Protein AF-A0A376DFH0-F1 (afdb_monomer_lite)

Organism: Escherichia coli (NCBI:txid562)

pLDDT: mean 88.14, std 13.37, range [38.12, 98.19]

Secondary structure (DSSP, 8-state):
-HHHHTTHHHHHHHTT--HHHHHHHHHHHHHHHHHHHHHHHHHHHHH-HHHHHHHHHHHHHHHHHHHHHHHHTT-HHHHHHHHHHHHHHHHHHHHHHHHHHHHHHHHHTS--HHHHHHHHHHHHHHHHHT---

Foldseek 3Di:
DVVVVVCLVVLCVLLVHDPVLSVVLLVLLVQLQVLLQVCLVVCCVVPNLVVLLVVLVVLLVVLVVQCVVCSVVSHSVSNSPSSSSNNSSVNNNVVSVVVVQVVVCVVVVHDCVVVVVVVVVVVVVVVVVVPDD

Sequence (133 aa):
MASWATRTPAIRDILSVSIAEMGGVLFGLSIGSMSGILCSAWLVKRFGTRNVILVTMSCALIGMMILSLALWLTSPLLFAVGLGVFGASFGSAEVAINVEGAAVEREMNKTVLPMMHGFIAWARWQAQVSGWH

Structure (mmCIF, N/CA/C/O backbone):
data_AF-A0A376DFH0-F1
#
_entry.id   AF-A0A376DFH0-F1
#
loop_
_atom_site.group_PDB
_atom_site.id
_atom_site.type_symbol
_atom_site.label_atom_id
_atom_site.label_alt_id
_atom_site.label_comp_id
_atom_site.label_asym_id
_atom_site.label_entity_id
_atom_site.label_seq_id
_atom_site.pdbx_PDB_ins_code
_atom_site.Cartn_x
_atom_site.Cartn_y
_atom_site.Cartn_z
_atom_site.occupancy
_atom_site.B_iso_or_equiv
_atom_site.auth_seq_id
_atom_site.auth_comp_id
_atom_site.auth_asym_id
_atom_site.auth_atom_id
_atom_site.pdbx_PDB_model_num
ATOM 1 N N . MET A 1 1 ? 10.128 2.774 5.455 1.00 45.84 1 MET A N 1
ATOM 2 C CA . MET A 1 1 ? 9.968 3.448 4.141 1.00 45.84 1 MET A CA 1
ATOM 3 C C . MET A 1 1 ? 11.242 4.129 3.640 1.00 45.84 1 MET A C 1
ATOM 5 O O . MET A 1 1 ? 11.434 4.117 2.433 1.00 45.84 1 MET A O 1
ATOM 9 N N . ALA A 1 2 ? 12.137 4.645 4.501 1.00 44.75 2 ALA A N 1
ATOM 10 C CA . ALA A 1 2 ? 13.434 5.198 4.067 1.00 44.75 2 ALA A CA 1
ATOM 11 C C . ALA A 1 2 ? 14.247 4.220 3.186 1.00 44.75 2 ALA A C 1
ATOM 13 O O . ALA A 1 2 ? 14.734 4.607 2.132 1.00 44.75 2 ALA A O 1
ATOM 14 N N . SER A 1 3 ? 14.268 2.926 3.540 1.00 60.25 3 SER A N 1
ATOM 15 C CA . SER A 1 3 ? 14.916 1.869 2.738 1.00 60.25 3 SER A CA 1
ATOM 16 C C . SER A 1 3 ? 14.284 1.627 1.354 1.00 60.25 3 SER A C 1
ATOM 18 O O . SER A 1 3 ? 14.938 1.103 0.462 1.00 60.25 3 SER A O 1
ATOM 20 N N . TRP A 1 4 ? 13.014 1.990 1.147 1.00 69.19 4 TRP A N 1
ATOM 21 C CA . TRP A 1 4 ? 12.355 1.818 -0.152 1.00 69.19 4 TRP A CA 1
ATOM 22 C C . TRP A 1 4 ? 12.674 2.978 -1.097 1.00 69.19 4 TRP A C 1
ATOM 24 O O . TRP A 1 4 ? 13.013 2.737 -2.250 1.00 69.19 4 TRP A O 1
ATOM 34 N N . ALA A 1 5 ? 12.667 4.218 -0.590 1.00 66.19 5 ALA A N 1
ATOM 35 C CA . ALA A 1 5 ? 12.995 5.407 -1.379 1.00 66.19 5 ALA A CA 1
ATOM 36 C C . ALA A 1 5 ? 14.412 5.344 -1.978 1.00 66.19 5 ALA A C 1
ATOM 38 O O . ALA A 1 5 ? 14.623 5.755 -3.116 1.00 66.19 5 ALA A O 1
ATOM 39 N N . THR A 1 6 ? 15.370 4.769 -1.244 1.00 77.81 6 THR A N 1
ATOM 40 C CA . THR A 1 6 ? 16.741 4.557 -1.736 1.00 77.81 6 THR A CA 1
ATOM 41 C C . THR A 1 6 ? 16.851 3.424 -2.759 1.00 77.81 6 THR A C 1
ATOM 43 O O . THR A 1 6 ? 17.793 3.403 -3.544 1.00 77.81 6 THR A O 1
ATOM 46 N N . ARG A 1 7 ? 15.883 2.499 -2.797 1.00 83.12 7 ARG A N 1
ATOM 47 C CA . ARG A 1 7 ? 15.823 1.389 -3.764 1.00 83.12 7 ARG A CA 1
ATOM 48 C C . ARG A 1 7 ? 15.044 1.730 -5.032 1.00 83.12 7 ARG A C 1
ATOM 50 O O . ARG A 1 7 ? 15.172 1.006 -6.014 1.00 83.12 7 ARG A O 1
ATOM 57 N N . THR A 1 8 ? 14.279 2.821 -5.048 1.00 86.44 8 THR A N 1
ATOM 58 C CA . THR A 1 8 ? 13.508 3.258 -6.222 1.00 86.44 8 THR A CA 1
ATOM 59 C C . THR A 1 8 ? 14.361 3.404 -7.493 1.00 86.44 8 THR A C 1
ATOM 61 O O . THR A 1 8 ? 13.918 2.903 -8.527 1.00 86.44 8 THR A O 1
ATOM 64 N N . PRO A 1 9 ? 15.579 3.996 -7.465 1.00 88.06 9 PRO A N 1
ATOM 65 C CA . PRO A 1 9 ? 16.438 4.052 -8.651 1.00 88.06 9 PRO A CA 1
ATOM 66 C C . PRO A 1 9 ? 16.852 2.659 -9.140 1.00 88.06 9 PRO A C 1
ATOM 68 O O . PRO A 1 9 ? 16.709 2.364 -10.318 1.00 88.06 9 PRO A O 1
ATOM 71 N N . ALA A 1 10 ? 17.256 1.769 -8.230 1.00 90.56 10 ALA A N 1
ATOM 72 C CA . ALA A 1 10 ? 17.635 0.401 -8.581 1.00 90.56 10 ALA A CA 1
ATOM 73 C C . ALA A 1 10 ? 16.461 -0.398 -9.175 1.00 90.56 10 ALA A C 1
ATOM 75 O O . ALA A 1 10 ? 16.640 -1.142 -10.131 1.00 90.56 10 ALA A O 1
ATOM 76 N N . ILE A 1 11 ? 15.245 -0.224 -8.645 1.00 91.94 11 ILE A N 1
ATOM 77 C CA . ILE A 1 11 ? 14.025 -0.846 -9.186 1.00 91.94 11 ILE A CA 1
ATOM 78 C C . ILE A 1 11 ? 13.731 -0.337 -10.597 1.00 91.94 11 ILE A C 1
ATOM 80 O O . ILE A 1 11 ? 13.433 -1.139 -11.477 1.00 91.94 11 ILE A O 1
ATOM 84 N N . ARG A 1 12 ? 13.824 0.979 -10.819 1.00 93.75 12 ARG A N 1
ATOM 85 C CA . ARG A 1 12 ? 13.666 1.582 -12.148 1.00 93.75 12 ARG A CA 1
ATOM 86 C C . ARG A 1 12 ? 14.657 0.970 -13.139 1.00 93.75 12 ARG A C 1
ATOM 88 O O . ARG A 1 12 ? 14.256 0.605 -14.240 1.00 93.75 12 ARG A O 1
ATOM 95 N N . ASP A 1 13 ? 15.917 0.847 -12.730 1.00 93.38 13 ASP A N 1
ATOM 96 C CA . ASP A 1 13 ? 16.987 0.319 -13.574 1.00 93.38 13 ASP A CA 1
ATOM 97 C C . ASP A 1 13 ? 16.764 -1.175 -13.883 1.00 93.38 13 ASP A C 1
ATOM 99 O O . ASP A 1 13 ? 16.881 -1.575 -15.038 1.00 93.38 13 ASP A O 1
ATOM 103 N N . ILE A 1 14 ? 16.335 -1.984 -12.901 1.00 94.12 14 ILE A N 1
ATOM 104 C CA . ILE A 1 14 ? 15.929 -3.387 -13.119 1.00 94.12 14 ILE A CA 1
ATOM 105 C C . ILE A 1 14 ? 14.779 -3.461 -14.121 1.00 94.12 14 ILE A C 1
ATOM 107 O O . ILE A 1 14 ? 14.843 -4.232 -15.066 1.00 94.12 14 ILE A O 1
ATOM 111 N N . LEU A 1 15 ? 13.735 -2.652 -13.936 1.00 94.00 15 LEU A N 1
ATOM 112 C CA . LEU A 1 15 ? 12.567 -2.624 -14.818 1.00 94.00 15 LEU A CA 1
ATOM 113 C C . LEU A 1 15 ? 12.863 -2.003 -16.192 1.00 94.00 15 LEU A C 1
ATOM 115 O O . LEU A 1 15 ? 12.001 -2.057 -17.065 1.00 94.00 15 LEU A O 1
ATOM 119 N N . SER A 1 16 ? 14.062 -1.439 -16.390 1.00 93.25 16 SER A N 1
ATOM 120 C CA . SER A 1 16 ? 14.501 -0.790 -17.630 1.00 93.25 16 SER A CA 1
ATOM 121 C C . SER A 1 16 ? 13.543 0.306 -18.114 1.00 93.25 16 SER A C 1
ATOM 123 O O . SER A 1 16 ? 13.325 0.467 -19.313 1.00 93.25 16 SER A O 1
ATOM 125 N N . VAL A 1 17 ? 12.961 1.063 -17.178 1.00 94.44 17 VAL A N 1
ATOM 126 C CA . VAL A 1 17 ? 12.001 2.138 -17.479 1.00 94.44 17 VAL A CA 1
ATOM 127 C C . VAL A 1 17 ? 12.621 3.520 -17.321 1.00 94.44 17 VAL A C 1
ATOM 129 O O . VAL A 1 17 ? 13.475 3.762 -16.467 1.00 94.44 17 VAL A O 1
ATOM 132 N N . SER A 1 18 ? 12.154 4.471 -18.123 1.00 94.75 18 SER A N 1
ATOM 133 C CA . SER A 1 18 ? 12.500 5.882 -17.974 1.00 94.75 18 SER A CA 1
ATOM 134 C C . SER A 1 18 ? 11.933 6.478 -16.678 1.00 94.75 18 SER A C 1
ATOM 136 O O . SER A 1 18 ? 11.062 5.915 -16.012 1.00 94.75 18 SER A O 1
ATOM 138 N N . ILE A 1 19 ? 12.400 7.677 -16.312 1.00 91.12 19 ILE A N 1
ATOM 139 C CA . ILE A 1 19 ? 11.884 8.411 -15.142 1.00 91.12 19 ILE A CA 1
ATOM 140 C C . ILE A 1 19 ? 10.384 8.710 -15.296 1.00 91.12 19 ILE A C 1
ATOM 142 O O . ILE A 1 19 ? 9.631 8.582 -14.331 1.00 91.12 19 ILE A O 1
ATOM 146 N N . ALA A 1 20 ? 9.947 9.078 -16.505 1.00 92.69 20 ALA A N 1
ATOM 147 C CA . ALA A 1 20 ? 8.545 9.375 -16.788 1.00 92.69 20 ALA A CA 1
ATOM 148 C C . ALA A 1 20 ? 7.662 8.125 -16.632 1.00 92.69 20 ALA A C 1
ATOM 150 O O . ALA A 1 20 ? 6.629 8.173 -15.964 1.00 92.69 20 ALA A O 1
ATOM 151 N N . GLU A 1 21 ? 8.102 6.987 -17.172 1.00 93.44 21 GLU A N 1
ATOM 152 C CA . GLU A 1 21 ? 7.398 5.706 -17.041 1.00 93.44 21 GLU A CA 1
ATOM 153 C C . GLU A 1 21 ? 7.364 5.216 -15.592 1.00 93.44 21 GLU A C 1
ATOM 155 O O . GLU A 1 21 ? 6.329 4.735 -15.132 1.00 93.44 21 GLU A O 1
ATOM 160 N N . MET A 1 22 ? 8.449 5.411 -14.835 1.00 93.88 22 MET A N 1
ATOM 161 C CA . MET A 1 22 ? 8.477 5.107 -13.403 1.00 93.88 22 MET A CA 1
ATOM 162 C C . MET A 1 22 ? 7.429 5.921 -12.631 1.00 93.88 22 MET A C 1
ATOM 164 O O . MET A 1 22 ? 6.787 5.393 -11.725 1.00 93.88 22 MET A O 1
ATOM 168 N N . GLY A 1 23 ? 7.196 7.181 -13.013 1.00 93.38 23 GLY A N 1
ATOM 169 C CA . GLY A 1 23 ? 6.091 7.983 -12.480 1.00 93.38 23 GLY A CA 1
ATOM 170 C C . GLY A 1 23 ? 4.723 7.336 -12.727 1.00 93.38 23 GLY A C 1
ATOM 171 O O . GLY A 1 23 ? 3.903 7.261 -11.813 1.00 93.38 23 GLY A O 1
ATOM 172 N N . GLY A 1 24 ? 4.506 6.792 -13.928 1.00 95.19 24 GLY A N 1
ATOM 173 C CA . GLY A 1 24 ? 3.303 6.023 -14.266 1.00 95.19 24 GLY A CA 1
ATOM 174 C C . GLY A 1 24 ? 3.163 4.732 -13.453 1.00 95.19 24 GLY A C 1
ATOM 175 O O . GLY A 1 24 ? 2.082 4.430 -12.954 1.00 95.19 24 GLY A O 1
ATOM 176 N N . VAL A 1 25 ? 4.259 4.003 -13.236 1.00 95.69 25 VAL A N 1
ATOM 177 C CA . VAL A 1 25 ? 4.276 2.804 -12.381 1.00 95.69 25 VAL A CA 1
ATOM 178 C C . VAL A 1 25 ? 3.891 3.151 -10.940 1.00 95.69 25 VAL A C 1
ATOM 180 O O . VAL A 1 25 ? 3.039 2.490 -10.342 1.00 95.69 25 VAL A O 1
ATOM 183 N N . LEU A 1 26 ? 4.464 4.225 -10.389 1.00 94.69 26 LEU A N 1
ATOM 184 C CA . LEU A 1 26 ? 4.150 4.713 -9.044 1.00 94.69 26 LEU A CA 1
ATOM 185 C C . LEU A 1 26 ? 2.706 5.209 -8.915 1.00 94.69 26 LEU A C 1
ATOM 187 O O . LEU A 1 26 ? 2.134 5.137 -7.828 1.00 94.69 26 LEU A O 1
ATOM 191 N N . PHE A 1 27 ? 2.081 5.642 -10.011 1.00 95.56 27 PHE A N 1
ATOM 192 C CA . PHE A 1 27 ? 0.666 6.003 -10.019 1.00 95.56 27 PHE A CA 1
ATOM 193 C C . PHE A 1 27 ? -0.239 4.825 -9.622 1.00 95.56 27 PHE A C 1
ATOM 195 O O . PHE A 1 27 ? -1.278 5.038 -8.996 1.00 95.56 27 PHE A O 1
ATOM 202 N N . GLY A 1 28 ? 0.191 3.584 -9.886 1.00 96.00 28 GLY A N 1
ATOM 203 C CA . GLY A 1 28 ? -0.486 2.376 -9.411 1.00 96.00 28 GLY A CA 1
ATOM 204 C C . GLY A 1 28 ? -0.661 2.359 -7.890 1.00 96.00 28 GLY A C 1
ATOM 205 O O . GLY A 1 28 ? -1.759 2.083 -7.408 1.00 96.00 28 GLY A O 1
ATOM 206 N N . LEU A 1 29 ? 0.372 2.752 -7.132 1.00 95.69 29 LEU A N 1
ATOM 207 C CA . LEU A 1 29 ? 0.303 2.869 -5.669 1.00 95.69 29 LEU A CA 1
ATOM 208 C C . LEU A 1 29 ? -0.764 3.882 -5.237 1.00 95.69 29 LEU A C 1
ATOM 210 O O . LEU A 1 29 ? -1.555 3.598 -4.337 1.00 95.69 29 LEU A O 1
ATOM 214 N N . SER A 1 30 ? -0.794 5.047 -5.888 1.00 96.69 30 SER A N 1
ATOM 215 C CA . SER A 1 30 ? -1.746 6.121 -5.593 1.00 96.69 30 SER A CA 1
ATOM 216 C C . SER A 1 30 ? -3.187 5.693 -5.864 1.00 96.69 30 SER A C 1
ATOM 218 O O . SER A 1 30 ? -4.034 5.845 -4.986 1.00 96.69 30 SER A O 1
ATOM 220 N N . ILE A 1 31 ? -3.463 5.111 -7.040 1.00 97.88 31 ILE A N 1
ATOM 221 C CA . ILE A 1 31 ? -4.797 4.592 -7.390 1.00 97.88 31 ILE A CA 1
ATOM 222 C C . ILE A 1 31 ? -5.223 3.520 -6.389 1.00 97.88 31 ILE A C 1
ATOM 224 O O . ILE A 1 31 ? -6.345 3.560 -5.881 1.00 97.88 31 ILE A O 1
ATOM 228 N N . GLY A 1 32 ? -4.330 2.570 -6.102 1.00 97.81 32 GLY A N 1
ATOM 229 C CA . GLY A 1 32 ? -4.579 1.498 -5.151 1.00 97.81 32 GLY A CA 1
ATOM 230 C C . GLY A 1 32 ? -4.959 2.045 -3.783 1.00 97.81 32 GLY A C 1
ATOM 231 O O . GLY A 1 32 ? -6.047 1.763 -3.289 1.00 97.81 32 GLY A O 1
ATOM 232 N N . SER A 1 33 ? -4.099 2.886 -3.205 1.00 97.56 33 SER A N 1
ATOM 233 C CA . SER A 1 33 ? -4.321 3.503 -1.894 1.00 97.56 33 SER A CA 1
ATOM 234 C C . SER A 1 33 ? -5.646 4.254 -1.825 1.00 97.56 33 SER A C 1
ATOM 236 O O . SER A 1 33 ? -6.451 3.997 -0.929 1.00 97.56 33 SER A O 1
ATOM 238 N N . MET A 1 34 ? -5.931 5.099 -2.820 1.00 97.94 34 MET A N 1
ATOM 239 C CA . MET A 1 34 ? -7.176 5.863 -2.848 1.00 97.94 34 MET A CA 1
ATOM 240 C C . MET A 1 34 ? -8.399 4.946 -2.937 1.00 97.94 34 MET A C 1
ATOM 242 O O . MET A 1 34 ? -9.375 5.144 -2.218 1.00 97.94 34 MET A O 1
ATOM 246 N N . SER A 1 35 ? -8.327 3.892 -3.754 1.00 98.00 35 SER A N 1
ATOM 247 C CA . SER A 1 35 ? -9.393 2.889 -3.857 1.00 98.00 35 SER A CA 1
ATOM 248 C C . SER A 1 35 ? -9.631 2.181 -2.520 1.00 98.00 35 SER A C 1
ATOM 250 O O . SER A 1 35 ? -10.780 2.019 -2.113 1.00 98.00 35 SER A O 1
ATOM 252 N N . GLY A 1 36 ? -8.555 1.814 -1.815 1.00 97.50 36 GLY A N 1
ATOM 253 C CA . GLY A 1 36 ? -8.607 1.203 -0.485 1.00 97.50 36 GLY A CA 1
ATOM 254 C C . GLY A 1 36 ? -9.241 2.112 0.567 1.00 97.50 36 GLY A C 1
ATOM 255 O O . GLY A 1 36 ? -10.106 1.676 1.322 1.00 97.50 36 GLY A O 1
ATOM 256 N N . ILE A 1 37 ? -8.866 3.392 0.588 1.00 97.38 37 ILE A N 1
ATOM 257 C CA . ILE A 1 37 ? -9.444 4.390 1.501 1.00 97.38 37 ILE A CA 1
ATOM 258 C C . ILE A 1 37 ? -10.947 4.541 1.244 1.00 97.38 37 ILE A C 1
ATOM 260 O O . ILE A 1 37 ? -11.748 4.463 2.178 1.00 97.38 37 ILE A O 1
ATOM 264 N N . LEU A 1 38 ? -11.337 4.718 -0.022 1.00 97.44 38 LEU A N 1
ATOM 265 C CA . LEU A 1 38 ? -12.726 4.968 -0.409 1.00 97.44 38 LEU A CA 1
ATOM 266 C C . LEU A 1 38 ? -13.648 3.779 -0.105 1.00 97.44 38 LEU A C 1
ATOM 268 O O . LEU A 1 38 ? -14.798 3.983 0.285 1.00 97.44 38 LEU A O 1
ATOM 272 N N . CYS A 1 39 ? -13.167 2.541 -0.248 1.00 96.88 39 CYS A N 1
ATOM 273 C CA . CYS A 1 39 ? -13.976 1.355 0.034 1.00 96.88 39 CYS A CA 1
ATOM 274 C C . CYS A 1 39 ? -13.956 0.928 1.513 1.00 96.88 39 CYS A C 1
ATOM 276 O O . CYS A 1 39 ? -14.858 0.203 1.945 1.00 96.88 39 CYS A O 1
ATOM 278 N N . SER A 1 40 ? -12.987 1.396 2.309 1.00 96.00 40 SER A N 1
ATOM 279 C CA . SER A 1 40 ? -12.776 0.920 3.682 1.00 96.00 40 SER A CA 1
ATOM 280 C C . SER A 1 40 ? -13.982 1.131 4.591 1.00 96.00 40 SER A C 1
ATOM 282 O O . SER A 1 40 ? -14.393 0.205 5.286 1.00 96.00 40 SER A O 1
ATOM 284 N N . ALA A 1 41 ? -14.628 2.300 4.545 1.00 93.50 41 ALA A N 1
ATOM 285 C CA . ALA A 1 41 ? -15.793 2.572 5.391 1.00 93.50 41 ALA A CA 1
ATOM 286 C C . ALA A 1 41 ? -16.941 1.573 5.144 1.00 93.50 41 ALA A C 1
ATOM 288 O O . ALA A 1 41 ? -17.578 1.092 6.085 1.00 93.50 41 ALA A O 1
ATOM 289 N N . TRP A 1 42 ? -17.180 1.220 3.877 1.00 97.19 42 TRP A N 1
ATOM 290 C CA . TRP A 1 42 ? -18.169 0.209 3.510 1.00 97.19 42 TRP A CA 1
ATOM 291 C C . TRP A 1 42 ? -17.747 -1.191 3.974 1.00 97.19 42 TRP A C 1
ATOM 293 O O . TRP A 1 42 ? -18.556 -1.906 4.569 1.00 97.19 42 TRP A O 1
ATOM 303 N N . LEU A 1 43 ? -16.477 -1.558 3.765 1.00 96.38 43 LEU A N 1
ATOM 304 C CA . LEU A 1 43 ? -15.922 -2.843 4.196 1.00 96.38 43 LEU A CA 1
ATOM 305 C C . LEU A 1 43 ? -16.022 -3.020 5.714 1.00 96.38 43 LEU A C 1
ATOM 307 O O . LEU A 1 43 ? -16.506 -4.047 6.184 1.00 96.38 43 LEU A O 1
ATOM 311 N N . VAL A 1 44 ? -15.627 -2.006 6.483 1.00 96.94 44 VAL A N 1
ATOM 312 C CA . VAL A 1 44 ? -15.676 -2.019 7.948 1.00 96.94 44 VAL A CA 1
ATOM 313 C C . VAL A 1 44 ? -17.114 -2.143 8.435 1.00 96.94 44 VAL A C 1
ATOM 315 O O . VAL A 1 44 ? -17.396 -2.977 9.293 1.00 96.94 44 VAL A O 1
ATOM 318 N N . LYS A 1 45 ? -18.050 -1.390 7.844 1.00 95.19 45 LYS A N 1
ATOM 319 C CA . LYS A 1 45 ? -19.476 -1.497 8.180 1.00 95.19 45 LYS A CA 1
ATOM 320 C C . LYS A 1 45 ? -20.031 -2.899 7.908 1.00 95.19 45 LYS A C 1
ATOM 322 O O . LYS A 1 45 ? -20.894 -3.365 8.647 1.00 95.19 45 LYS A O 1
ATOM 327 N N . ARG A 1 46 ? -19.578 -3.560 6.838 1.00 96.50 46 ARG A N 1
ATOM 328 C CA . ARG A 1 46 ? -20.108 -4.862 6.413 1.00 96.50 46 ARG A CA 1
ATOM 329 C C . ARG A 1 46 ? -19.476 -6.049 7.139 1.00 96.50 46 ARG A C 1
ATOM 331 O O . ARG A 1 46 ? -20.193 -7.002 7.439 1.00 96.50 46 ARG A O 1
ATOM 338 N N . PHE A 1 47 ? -18.167 -6.009 7.367 1.00 96.00 47 PHE A N 1
ATOM 339 C CA . PHE A 1 47 ? -17.365 -7.155 7.813 1.00 96.00 47 PHE A CA 1
ATOM 340 C C . PHE A 1 47 ? -16.739 -6.973 9.201 1.00 96.00 47 PHE A C 1
ATOM 342 O O . PHE A 1 47 ? -16.202 -7.937 9.750 1.00 96.00 47 PHE A O 1
ATOM 349 N N . GLY A 1 48 ? -16.821 -5.769 9.771 1.00 94.44 48 GLY A N 1
ATOM 350 C CA . GLY A 1 48 ? -16.151 -5.397 11.011 1.00 94.44 48 GLY A CA 1
ATOM 351 C C . GLY A 1 48 ? -14.681 -5.031 10.798 1.00 94.44 48 GLY A C 1
ATOM 352 O O . GLY A 1 48 ? -14.008 -5.528 9.895 1.00 94.44 48 GLY A O 1
ATOM 353 N N . THR A 1 49 ? -14.16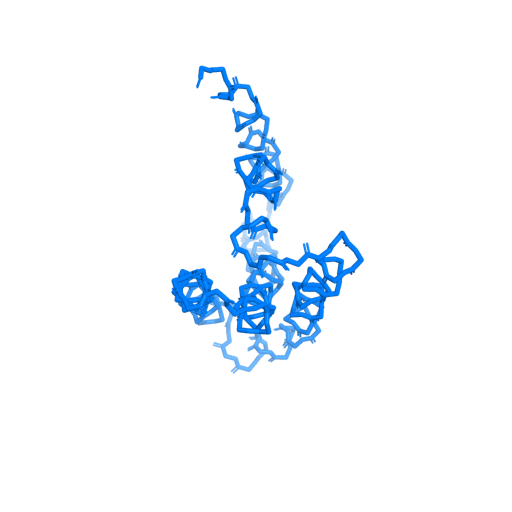7 -4.169 11.668 1.00 93.50 49 THR A N 1
ATOM 354 C CA . THR A 1 49 ? -12.777 -3.683 11.687 1.00 93.50 49 THR A CA 1
ATOM 355 C C . THR A 1 49 ? -11.758 -4.821 11.727 1.00 93.50 49 THR A C 1
ATOM 357 O O . THR A 1 49 ? -10.874 -4.881 10.875 1.00 93.50 49 THR A O 1
ATOM 360 N N . ARG A 1 50 ? -11.912 -5.778 12.652 1.00 92.56 50 ARG A N 1
ATOM 361 C CA . ARG A 1 50 ? -10.969 -6.894 12.841 1.00 92.56 50 ARG A CA 1
ATOM 362 C C . ARG A 1 50 ? -10.748 -7.711 11.565 1.00 92.56 50 ARG A C 1
ATOM 364 O O . ARG A 1 50 ? -9.607 -7.977 11.196 1.00 92.56 50 ARG A O 1
ATOM 371 N N . ASN A 1 51 ? -11.826 -8.097 10.884 1.00 95.38 51 ASN A N 1
ATOM 372 C CA . ASN A 1 51 ? -11.727 -8.892 9.658 1.00 95.38 51 ASN A CA 1
ATOM 373 C C . ASN A 1 51 ? -11.118 -8.079 8.516 1.00 95.38 51 ASN A C 1
ATOM 375 O O . ASN A 1 51 ? -10.272 -8.593 7.789 1.00 95.38 51 ASN A O 1
ATOM 379 N N . VAL A 1 52 ? -11.502 -6.805 8.383 1.00 96.06 52 VAL A N 1
ATOM 380 C CA . VAL A 1 52 ? -10.928 -5.915 7.365 1.00 96.06 52 VAL A CA 1
ATOM 381 C C . VAL A 1 52 ? -9.425 -5.758 7.570 1.00 96.06 52 VAL A C 1
ATOM 383 O O . VAL A 1 52 ? -8.676 -5.877 6.605 1.00 96.06 52 VAL A O 1
ATOM 386 N N . ILE A 1 53 ? -8.960 -5.580 8.808 1.00 95.06 53 ILE A N 1
ATOM 387 C CA . ILE A 1 53 ? -7.527 -5.494 9.120 1.00 95.06 53 ILE A CA 1
ATOM 388 C C . ILE A 1 53 ? -6.802 -6.790 8.722 1.00 95.06 53 ILE A C 1
ATOM 390 O O . ILE A 1 53 ? -5.792 -6.738 8.028 1.00 95.06 53 ILE A O 1
ATOM 394 N N . LEU A 1 54 ? -7.323 -7.967 9.083 1.00 96.00 54 LEU A N 1
ATOM 395 C CA . LEU A 1 54 ? -6.686 -9.248 8.738 1.00 96.00 54 LEU A CA 1
ATOM 396 C C . LEU A 1 54 ? -6.609 -9.494 7.224 1.00 96.00 54 LEU A C 1
ATOM 398 O O . LEU A 1 54 ? -5.572 -9.922 6.707 1.00 96.00 54 LEU A O 1
ATOM 402 N N . VAL A 1 55 ? -7.697 -9.212 6.506 1.00 97.00 55 VAL A N 1
ATOM 403 C CA . VAL A 1 55 ? -7.760 -9.384 5.049 1.00 97.00 55 VAL A CA 1
ATOM 404 C C . VAL A 1 55 ? -6.821 -8.405 4.358 1.00 97.00 55 VAL A C 1
ATOM 406 O O . VAL A 1 55 ? -6.038 -8.814 3.508 1.00 97.00 55 VAL A O 1
ATOM 409 N N . THR A 1 56 ? -6.840 -7.132 4.747 1.00 95.88 56 THR A N 1
ATOM 410 C CA . THR A 1 56 ? -5.955 -6.118 4.156 1.00 95.88 56 THR A CA 1
ATOM 411 C C . THR A 1 56 ? -4.482 -6.418 4.428 1.00 95.88 56 THR A C 1
ATOM 413 O O . THR A 1 56 ? -3.675 -6.314 3.512 1.00 95.88 56 THR A O 1
ATOM 416 N N . MET A 1 57 ? -4.112 -6.904 5.618 1.00 94.12 57 MET A N 1
ATOM 417 C CA . MET A 1 57 ? -2.737 -7.355 5.880 1.00 94.12 57 MET A CA 1
ATOM 418 C C . MET A 1 57 ? -2.339 -8.555 5.010 1.00 94.12 57 MET A C 1
ATOM 420 O O . MET A 1 57 ? -1.221 -8.609 4.500 1.00 94.12 57 MET A O 1
ATOM 424 N N . SER A 1 58 ? -3.262 -9.488 4.775 1.00 97.06 58 SER A N 1
ATOM 425 C CA . SER A 1 58 ? -3.027 -10.631 3.883 1.00 97.06 58 SER A CA 1
ATOM 426 C C . SER A 1 58 ? -2.861 -10.182 2.425 1.00 97.06 58 SER A C 1
ATOM 428 O O . SER A 1 58 ? -1.937 -10.616 1.737 1.00 97.06 58 SER A O 1
ATOM 430 N N . CYS A 1 59 ? -3.691 -9.244 1.963 1.00 96.81 59 CYS A N 1
ATOM 431 C CA . CYS A 1 59 ? -3.562 -8.620 0.647 1.00 96.81 59 CYS A CA 1
ATOM 432 C C . CYS A 1 59 ? -2.244 -7.845 0.496 1.00 96.81 59 CYS A C 1
ATOM 434 O O . CYS A 1 59 ? -1.654 -7.870 -0.582 1.00 96.81 59 CYS A O 1
ATOM 436 N N . ALA A 1 60 ? -1.726 -7.226 1.563 1.00 96.19 60 ALA A N 1
ATOM 437 C CA . ALA A 1 60 ? -0.422 -6.567 1.529 1.00 96.19 60 ALA A CA 1
ATOM 438 C C . ALA A 1 60 ? 0.715 -7.570 1.266 1.00 96.19 60 ALA A C 1
ATOM 440 O O . ALA A 1 60 ? 1.601 -7.289 0.457 1.00 96.19 60 ALA A O 1
ATOM 441 N N . LEU A 1 61 ? 0.670 -8.761 1.879 1.00 96.94 61 LEU A N 1
ATOM 442 C CA . LEU A 1 61 ? 1.631 -9.836 1.599 1.00 96.94 61 LEU A CA 1
ATOM 443 C C . LEU A 1 61 ? 1.534 -10.318 0.147 1.00 96.94 61 LEU A C 1
ATOM 445 O O . LEU A 1 61 ? 2.557 -10.514 -0.506 1.00 96.94 61 LEU A O 1
ATOM 449 N N . ILE A 1 62 ? 0.316 -10.447 -0.385 1.00 97.75 62 ILE A N 1
ATOM 450 C CA . ILE A 1 62 ? 0.095 -10.784 -1.798 1.00 97.75 62 ILE A CA 1
ATOM 451 C C . ILE A 1 62 ? 0.676 -9.700 -2.712 1.00 97.75 62 ILE A C 1
ATOM 453 O O . ILE A 1 62 ? 1.402 -10.022 -3.650 1.00 97.75 62 ILE A O 1
ATOM 457 N N . GLY A 1 63 ? 0.434 -8.422 -2.411 1.00 96.81 63 GLY A N 1
ATOM 458 C CA . GLY A 1 63 ? 1.030 -7.298 -3.132 1.00 96.81 63 GLY A CA 1
ATOM 459 C C . GLY A 1 63 ? 2.558 -7.369 -3.144 1.00 96.81 63 GLY A C 1
ATOM 460 O O . GLY A 1 63 ? 3.167 -7.241 -4.202 1.00 96.81 63 GLY A O 1
ATOM 461 N N . MET A 1 64 ? 3.180 -7.675 -2.002 1.00 95.25 64 MET A N 1
ATOM 462 C CA . MET A 1 64 ? 4.632 -7.873 -1.906 1.00 95.25 64 MET A CA 1
ATOM 463 C C . MET A 1 64 ? 5.130 -9.035 -2.773 1.00 95.25 64 MET A C 1
ATOM 465 O O . MET A 1 64 ? 6.134 -8.883 -3.465 1.00 95.25 64 MET A O 1
ATOM 469 N N . MET A 1 65 ? 4.421 -10.168 -2.797 1.00 97.50 65 MET A N 1
ATOM 470 C CA . MET A 1 65 ? 4.768 -11.295 -3.672 1.00 97.50 65 MET A CA 1
ATOM 471 C C . MET A 1 65 ? 4.675 -10.918 -5.156 1.00 97.50 65 MET A C 1
ATOM 473 O O . MET A 1 65 ? 5.566 -11.266 -5.930 1.00 97.50 65 MET A O 1
ATOM 477 N N . ILE A 1 66 ? 3.645 -10.160 -5.550 1.00 97.50 66 ILE A N 1
ATOM 478 C CA . ILE A 1 66 ? 3.492 -9.656 -6.923 1.00 97.50 66 ILE A CA 1
ATOM 479 C C . ILE A 1 66 ? 4.643 -8.710 -7.281 1.00 97.50 66 ILE A C 1
ATOM 481 O O . ILE A 1 66 ? 5.201 -8.827 -8.367 1.00 97.50 66 ILE A O 1
ATOM 485 N N . LEU A 1 67 ? 5.043 -7.811 -6.373 1.00 95.94 67 LEU A N 1
ATOM 486 C CA . LEU A 1 67 ? 6.188 -6.919 -6.582 1.00 95.94 67 LEU A CA 1
ATOM 487 C C . LEU A 1 67 ? 7.489 -7.703 -6.790 1.00 95.94 67 LEU A C 1
ATOM 489 O O . LEU A 1 67 ? 8.240 -7.411 -7.719 1.00 95.94 67 LEU A O 1
ATOM 493 N N . SER A 1 68 ? 7.747 -8.717 -5.961 1.00 95.31 68 SER A N 1
ATOM 494 C CA . SER A 1 68 ? 8.919 -9.587 -6.113 1.00 95.31 68 SER A CA 1
ATOM 495 C C . SER A 1 68 ? 8.909 -10.333 -7.447 1.00 95.31 68 SER A C 1
ATOM 497 O O . SER A 1 68 ? 9.924 -10.356 -8.142 1.00 95.31 68 SER A O 1
ATOM 499 N N . LEU A 1 69 ? 7.759 -10.891 -7.837 1.00 97.44 69 LEU A N 1
ATOM 500 C CA . LEU A 1 69 ? 7.598 -11.573 -9.119 1.00 97.44 69 LEU A CA 1
ATOM 501 C C . LEU A 1 69 ? 7.787 -10.613 -10.303 1.00 97.44 69 LEU A C 1
ATOM 503 O O . LEU A 1 69 ? 8.437 -10.963 -11.282 1.00 97.44 69 LEU A O 1
ATOM 507 N N . ALA A 1 70 ? 7.270 -9.390 -10.203 1.00 96.56 70 ALA A N 1
ATOM 508 C CA . ALA A 1 70 ? 7.411 -8.369 -11.233 1.00 96.56 70 ALA A CA 1
ATOM 509 C C . ALA A 1 70 ? 8.866 -7.962 -11.475 1.00 96.56 70 ALA A C 1
ATOM 511 O O . ALA A 1 70 ? 9.248 -7.753 -12.623 1.00 96.56 70 ALA A O 1
ATOM 512 N N . LEU A 1 71 ? 9.682 -7.883 -10.418 1.00 95.31 71 LEU A N 1
ATOM 513 C CA . LEU A 1 71 ? 11.119 -7.635 -10.554 1.00 95.31 71 LEU A CA 1
ATOM 514 C C . LEU A 1 71 ? 11.836 -8.810 -11.218 1.00 95.31 71 LEU A C 1
ATOM 516 O O . LEU A 1 71 ? 12.697 -8.588 -12.064 1.00 95.31 71 LEU A O 1
ATOM 520 N N . TRP A 1 72 ? 11.465 -10.044 -10.869 1.00 95.94 72 TRP A N 1
ATOM 521 C CA . TRP A 1 72 ? 12.055 -11.242 -11.470 1.00 95.94 72 TRP A CA 1
ATOM 522 C C . TRP A 1 72 ? 11.728 -11.377 -12.962 1.00 95.94 72 TRP A C 1
ATOM 524 O O . TRP A 1 72 ? 12.574 -11.793 -13.745 1.00 95.94 72 TRP A O 1
ATOM 534 N N . LEU A 1 73 ? 10.516 -10.977 -13.354 1.00 96.56 73 LEU A N 1
ATOM 535 C CA . LEU A 1 73 ? 10.054 -10.964 -14.744 1.00 96.56 73 LEU A CA 1
ATOM 536 C C . LEU A 1 73 ? 10.373 -9.658 -15.488 1.00 96.56 73 LEU A C 1
ATOM 538 O O . LEU A 1 73 ? 9.986 -9.525 -16.647 1.00 96.56 73 LEU A O 1
ATOM 542 N N . THR A 1 74 ? 11.007 -8.681 -14.829 1.00 95.50 74 THR A N 1
ATOM 543 C CA . THR A 1 74 ? 11.329 -7.369 -15.419 1.00 95.50 74 THR A CA 1
ATOM 544 C C . THR A 1 74 ? 10.085 -6.678 -16.011 1.00 95.50 74 THR A C 1
ATOM 546 O O . THR A 1 74 ? 10.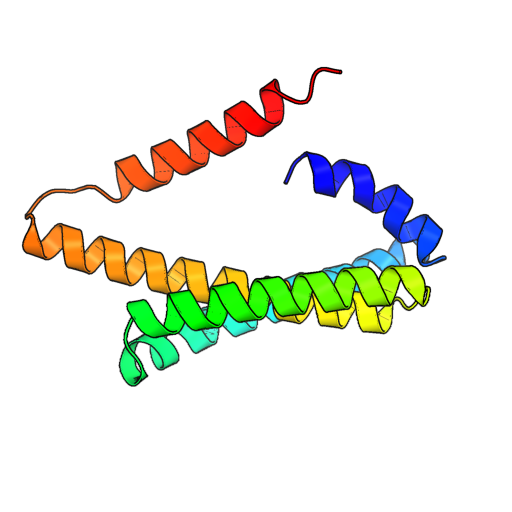134 -6.083 -17.082 1.00 95.50 74 THR A O 1
ATOM 549 N N . SER A 1 75 ? 8.929 -6.782 -15.340 1.00 97.19 75 SER A N 1
ATOM 550 C CA . SER A 1 75 ? 7.635 -6.313 -15.861 1.00 97.19 75 SER A CA 1
ATOM 551 C C . SER A 1 75 ? 7.131 -5.060 -15.129 1.00 97.19 75 SER A C 1
ATOM 553 O O . SER A 1 75 ? 6.633 -5.166 -14.002 1.00 97.19 75 SER A O 1
ATOM 555 N N . PRO A 1 76 ? 7.175 -3.867 -15.759 1.00 96.00 76 PRO A N 1
ATOM 556 C CA . PRO A 1 76 ? 6.734 -2.622 -15.124 1.00 96.00 76 PRO A CA 1
ATOM 557 C C . PRO A 1 76 ? 5.234 -2.595 -14.825 1.00 96.00 76 PRO A C 1
ATOM 559 O O . PRO A 1 76 ? 4.812 -2.101 -13.781 1.00 96.00 76 PRO A O 1
ATOM 562 N N . LEU A 1 77 ? 4.418 -3.163 -15.719 1.00 96.81 77 LEU A N 1
ATOM 563 C CA . LEU A 1 77 ? 2.967 -3.225 -15.543 1.00 96.81 77 LEU A CA 1
ATOM 564 C C . LEU A 1 77 ? 2.592 -4.109 -14.349 1.00 96.81 77 LEU A C 1
ATOM 566 O O . LEU A 1 77 ? 1.777 -3.710 -13.518 1.00 96.81 77 LEU A O 1
ATOM 570 N N . LEU A 1 78 ? 3.217 -5.285 -14.226 1.00 97.62 78 LEU A N 1
ATOM 571 C CA . LEU A 1 78 ? 2.983 -6.168 -13.086 1.00 97.62 78 LEU A CA 1
ATOM 572 C C . LEU A 1 78 ? 3.454 -5.516 -11.780 1.00 97.62 78 LEU A C 1
ATOM 574 O O . LEU A 1 78 ? 2.796 -5.655 -10.749 1.00 97.62 78 LEU A O 1
ATOM 578 N N . PHE A 1 79 ? 4.542 -4.745 -11.836 1.00 97.44 79 PHE A N 1
ATOM 579 C CA . PHE A 1 79 ? 5.019 -3.977 -10.691 1.00 97.44 79 PHE A CA 1
ATOM 580 C C . PHE A 1 79 ? 4.002 -2.904 -10.273 1.00 97.44 79 PHE A C 1
ATOM 582 O O . PHE A 1 79 ? 3.692 -2.784 -9.089 1.00 97.44 79 PHE A O 1
ATOM 589 N N . ALA A 1 80 ? 3.411 -2.181 -11.230 1.00 97.44 80 ALA A N 1
ATOM 590 C CA . ALA A 1 80 ? 2.353 -1.203 -10.967 1.00 97.44 80 ALA A CA 1
ATOM 591 C C . ALA A 1 80 ? 1.101 -1.847 -10.341 1.00 97.44 80 ALA A C 1
ATOM 593 O O . ALA A 1 80 ? 0.522 -1.292 -9.406 1.00 97.44 80 ALA A O 1
ATOM 594 N N . VAL A 1 81 ? 0.711 -3.045 -10.796 1.00 98.00 81 VAL A N 1
ATOM 595 C CA . VAL A 1 81 ? -0.385 -3.826 -10.193 1.00 98.00 81 VAL A CA 1
ATOM 596 C C . VAL A 1 81 ? -0.043 -4.236 -8.761 1.00 98.00 81 VAL A C 1
ATOM 598 O O . VAL A 1 81 ? -0.863 -4.049 -7.863 1.00 98.00 81 VAL A O 1
ATOM 601 N N . GLY A 1 82 ? 1.171 -4.739 -8.521 1.00 97.56 82 GLY A N 1
ATOM 602 C CA . GLY A 1 82 ? 1.646 -5.078 -7.178 1.00 97.56 82 GLY A CA 1
ATOM 603 C C . GLY A 1 82 ? 1.611 -3.876 -6.233 1.00 97.56 82 GLY A C 1
ATOM 604 O O . GLY A 1 82 ? 1.112 -3.986 -5.112 1.00 97.56 82 GLY A O 1
ATOM 605 N N . LEU A 1 83 ? 2.045 -2.705 -6.714 1.00 96.88 83 LEU A N 1
ATOM 606 C CA . LEU A 1 83 ? 1.955 -1.441 -5.982 1.00 96.88 83 LEU A CA 1
ATOM 607 C C . LEU A 1 83 ? 0.503 -1.053 -5.698 1.00 96.88 83 LEU A C 1
ATOM 609 O O . LEU A 1 83 ? 0.206 -0.607 -4.594 1.00 96.88 83 LEU A O 1
ATOM 613 N N . GLY A 1 84 ? -0.403 -1.245 -6.656 1.00 98.12 84 GLY A N 1
ATOM 614 C CA . GLY A 1 84 ? -1.827 -0.975 -6.473 1.00 98.12 84 GLY A CA 1
ATOM 615 C C . GLY A 1 84 ? -2.466 -1.858 -5.404 1.00 98.12 84 GLY A C 1
ATOM 616 O O . GLY A 1 84 ? -3.135 -1.350 -4.506 1.00 98.12 84 GLY A O 1
ATOM 617 N N . VAL A 1 85 ? -2.209 -3.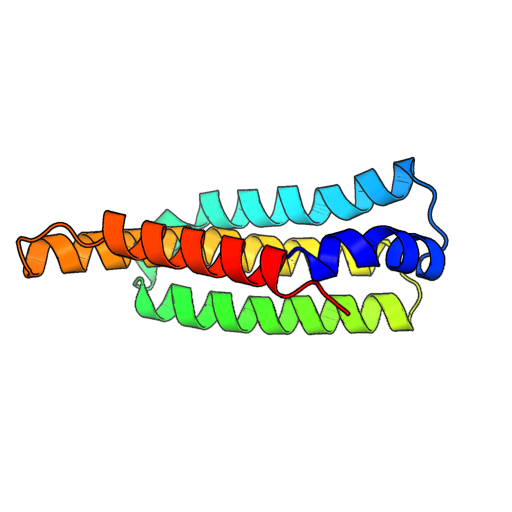168 -5.434 1.00 98.19 85 VAL A N 1
ATOM 618 C CA . VAL A 1 85 ? -2.706 -4.107 -4.413 1.00 98.19 85 VAL A CA 1
ATOM 619 C C . VAL A 1 85 ? -2.134 -3.763 -3.038 1.00 98.19 85 VAL A C 1
ATOM 621 O O . VAL A 1 85 ? -2.873 -3.693 -2.053 1.00 98.19 85 VAL A O 1
ATOM 624 N N . PHE A 1 86 ? -0.828 -3.498 -2.968 1.00 96.62 86 PHE A N 1
ATOM 625 C CA . PHE A 1 86 ? -0.160 -3.101 -1.733 1.00 96.62 86 PHE A CA 1
ATOM 626 C C . PHE A 1 86 ? -0.718 -1.778 -1.184 1.00 96.62 86 PHE A C 1
ATOM 628 O O . PHE A 1 86 ? -1.047 -1.685 -0.002 1.00 96.62 86 PHE A O 1
ATOM 635 N N . GLY A 1 87 ? -0.907 -0.779 -2.048 1.00 97.00 87 GLY A N 1
ATOM 636 C CA . GLY A 1 87 ? -1.498 0.511 -1.702 1.00 97.00 87 GLY A CA 1
ATOM 637 C C . GLY A 1 87 ? -2.924 0.382 -1.182 1.00 97.00 87 GLY A C 1
ATOM 638 O O . GLY A 1 87 ? -3.221 0.896 -0.109 1.00 97.00 87 GLY A O 1
ATOM 639 N N . ALA A 1 88 ? -3.793 -0.347 -1.891 1.00 98.06 88 ALA A N 1
ATOM 640 C CA . ALA A 1 88 ? -5.187 -0.548 -1.486 1.00 98.06 88 ALA A CA 1
ATOM 641 C C . ALA A 1 88 ? -5.299 -1.238 -0.126 1.00 98.06 88 ALA A C 1
ATOM 643 O O . ALA A 1 88 ? -6.121 -0.860 0.710 1.00 98.06 88 ALA A O 1
ATOM 644 N N . SER A 1 89 ? -4.421 -2.212 0.107 1.00 97.38 89 SER A N 1
ATOM 645 C CA . SER A 1 89 ? -4.305 -2.905 1.384 1.00 97.38 89 SER A CA 1
ATOM 646 C C . SER A 1 89 ? -3.981 -1.930 2.515 1.00 97.38 89 SER A C 1
ATOM 648 O O . SER A 1 89 ? -4.720 -1.859 3.494 1.00 97.38 89 SER A O 1
ATOM 650 N N . PHE A 1 90 ? -2.923 -1.129 2.360 1.00 94.19 90 PHE A N 1
ATOM 651 C CA . PHE A 1 90 ? -2.516 -0.153 3.371 1.00 94.19 90 PHE A CA 1
ATOM 652 C C . PHE A 1 90 ? -3.566 0.938 3.599 1.00 94.19 90 PHE A C 1
ATOM 654 O O . PHE A 1 90 ? -3.918 1.199 4.747 1.00 94.19 90 PHE A O 1
ATOM 661 N N . GLY A 1 91 ? -4.110 1.521 2.528 1.00 95.62 91 GLY A N 1
ATOM 662 C CA . GLY A 1 91 ? -5.124 2.571 2.625 1.00 95.62 91 GLY A CA 1
ATOM 663 C C . GLY A 1 91 ? -6.392 2.093 3.336 1.00 95.62 91 GLY A C 1
ATOM 664 O O . GLY A 1 91 ? -6.927 2.785 4.202 1.00 95.62 91 GLY A O 1
ATOM 665 N N . SER A 1 92 ? -6.848 0.871 3.038 1.00 97.19 92 SER A N 1
ATOM 666 C CA . SER A 1 92 ? -8.011 0.308 3.725 1.00 97.19 92 SER A CA 1
ATOM 667 C C . SER A 1 92 ? -7.714 -0.059 5.179 1.00 97.19 92 SER A C 1
ATOM 669 O O . SER A 1 92 ? -8.573 0.166 6.037 1.00 97.19 92 SER A O 1
ATOM 671 N N . ALA A 1 93 ? -6.532 -0.616 5.462 1.00 94.94 93 ALA A N 1
ATOM 672 C CA . ALA A 1 93 ? -6.121 -0.992 6.810 1.00 94.94 93 ALA A CA 1
ATOM 673 C C . ALA A 1 93 ? -6.010 0.219 7.740 1.00 94.94 93 ALA A C 1
ATOM 675 O O . ALA A 1 93 ? -6.485 0.154 8.869 1.00 94.94 93 ALA A O 1
ATOM 676 N N . GLU A 1 94 ? -5.427 1.324 7.270 1.00 92.94 94 GLU A N 1
ATOM 677 C CA . GLU A 1 94 ? -5.259 2.548 8.060 1.00 92.94 94 GLU A CA 1
ATOM 678 C C . GLU A 1 94 ? -6.608 3.098 8.532 1.00 92.94 94 GLU A C 1
ATOM 680 O O . GLU A 1 94 ? -6.800 3.357 9.720 1.00 92.94 94 GLU A O 1
ATOM 685 N N . VAL A 1 95 ? -7.587 3.185 7.626 1.00 94.56 95 VAL A N 1
ATOM 686 C CA . VAL A 1 95 ? -8.948 3.606 7.981 1.00 94.56 95 VAL A CA 1
ATOM 687 C C . VAL A 1 95 ? -9.582 2.631 8.979 1.00 94.56 95 VAL A C 1
ATOM 689 O O . VAL A 1 95 ? -10.166 3.071 9.967 1.00 94.56 95 VAL A O 1
ATOM 692 N N . ALA A 1 96 ? -9.442 1.318 8.773 1.00 93.94 96 ALA A N 1
ATOM 693 C CA . ALA A 1 96 ? -10.015 0.318 9.674 1.00 93.94 96 ALA A CA 1
ATOM 694 C C . ALA A 1 96 ? -9.397 0.364 11.083 1.00 93.94 96 ALA A C 1
ATOM 696 O O . ALA A 1 96 ? -10.126 0.268 12.069 1.00 93.94 96 ALA A O 1
ATOM 697 N N . ILE A 1 97 ? -8.080 0.563 11.183 1.00 91.31 97 ILE A N 1
ATOM 698 C CA . ILE A 1 97 ? -7.358 0.728 12.452 1.00 91.31 97 ILE A CA 1
ATOM 699 C C . ILE A 1 97 ? -7.809 2.004 13.163 1.00 91.31 97 ILE A C 1
ATOM 701 O O . ILE A 1 97 ? -8.043 1.974 14.368 1.00 91.31 97 ILE A O 1
ATOM 705 N N . ASN A 1 98 ? -7.979 3.109 12.435 1.00 91.12 98 ASN A N 1
ATOM 706 C CA . ASN A 1 98 ? -8.447 4.365 13.024 1.00 91.12 98 ASN A CA 1
ATOM 707 C C . ASN A 1 98 ? -9.884 4.247 13.551 1.00 91.12 98 ASN A C 1
ATOM 709 O O . ASN A 1 98 ? -10.188 4.765 14.625 1.00 91.12 98 ASN A O 1
ATOM 713 N N . VAL A 1 99 ? -10.758 3.536 12.828 1.00 91.62 99 VAL A N 1
ATOM 714 C CA . VAL A 1 99 ? -12.126 3.251 13.291 1.00 91.62 99 VAL A CA 1
ATOM 715 C C . VAL A 1 99 ? -12.110 2.386 14.552 1.00 91.62 99 VAL A C 1
ATOM 717 O O . VAL A 1 99 ? -12.832 2.692 15.498 1.00 91.62 99 VAL A O 1
ATOM 720 N N . GLU A 1 100 ? -11.272 1.350 14.593 1.00 90.12 100 GLU A N 1
ATOM 721 C CA . GLU A 1 100 ? -11.116 0.500 15.778 1.00 90.12 100 GLU A CA 1
ATOM 722 C C . GLU A 1 100 ? -10.573 1.289 16.976 1.00 90.12 100 GLU A C 1
ATOM 724 O O . GLU A 1 100 ? -11.121 1.213 18.073 1.00 90.12 100 GLU A O 1
ATOM 729 N N . GLY A 1 101 ? -9.544 2.114 16.764 1.00 86.56 101 GLY A N 1
ATOM 730 C CA . GLY A 1 101 ? -8.972 2.965 17.806 1.00 86.56 101 GLY A CA 1
ATOM 731 C C . GLY A 1 101 ? -10.005 3.923 18.398 1.00 86.56 101 GLY A C 1
ATOM 732 O O . GLY A 1 101 ? -10.108 4.037 19.616 1.00 86.56 101 GLY A O 1
ATOM 733 N N . ALA A 1 102 ? -10.833 4.545 17.555 1.00 87.38 102 ALA A N 1
ATOM 734 C CA . ALA A 1 102 ? -11.918 5.411 18.010 1.00 87.38 102 ALA A CA 1
ATOM 735 C C . ALA A 1 102 ? -13.007 4.654 18.797 1.00 87.38 102 ALA A C 1
ATOM 737 O O . ALA A 1 102 ? -13.614 5.221 19.706 1.00 87.38 102 ALA A O 1
ATOM 738 N N . ALA A 1 103 ? -13.274 3.385 18.467 1.00 87.25 103 ALA A N 1
ATOM 739 C CA . ALA A 1 103 ? -14.187 2.547 19.244 1.00 87.25 103 ALA A CA 1
ATOM 740 C C . ALA A 1 103 ? -13.612 2.246 20.640 1.00 87.25 103 ALA A C 1
ATOM 742 O O . ALA A 1 103 ? -14.299 2.453 21.639 1.00 87.25 103 ALA A O 1
ATOM 743 N N . VAL A 1 104 ? -12.330 1.876 20.714 1.00 87.06 104 VAL A N 1
ATOM 744 C CA . VAL A 1 104 ? -11.619 1.625 21.979 1.00 87.06 104 VAL A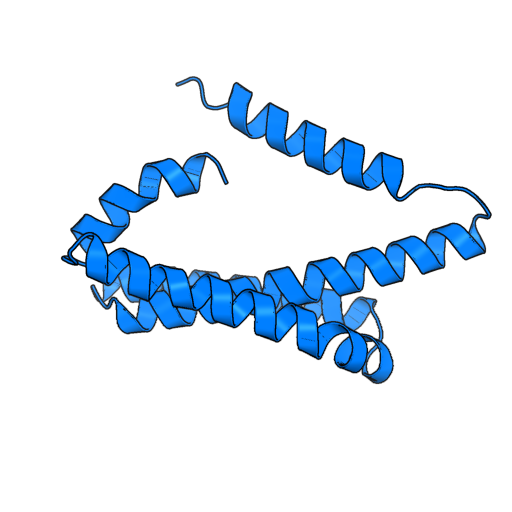 CA 1
ATOM 745 C C . VAL A 1 104 ? -11.569 2.878 22.860 1.00 87.06 104 VAL A C 1
ATOM 747 O O . VAL A 1 104 ? -11.816 2.793 24.061 1.00 87.06 104 VAL A O 1
ATOM 750 N N . GLU A 1 105 ? -11.313 4.059 22.289 1.00 87.56 105 GLU A N 1
ATOM 751 C CA . GLU A 1 105 ? -11.342 5.327 23.037 1.00 87.56 105 GLU A CA 1
ATOM 752 C C . GLU A 1 105 ? -12.692 5.585 23.710 1.00 87.56 105 GLU A C 1
ATOM 754 O O . GLU A 1 105 ? -12.738 6.038 24.856 1.00 87.56 105 GLU A O 1
ATOM 759 N N . ARG A 1 106 ? -13.793 5.286 23.009 1.00 86.62 106 ARG A N 1
ATOM 760 C CA . ARG A 1 106 ? -15.153 5.459 23.536 1.00 86.62 106 ARG A CA 1
ATOM 761 C C . ARG A 1 106 ? -15.445 4.502 24.684 1.00 86.62 106 ARG A C 1
ATOM 763 O O . ARG A 1 106 ? -16.077 4.915 25.650 1.00 86.62 106 ARG A O 1
ATOM 770 N N . GLU A 1 107 ? -14.972 3.263 24.603 1.00 87.88 107 GLU A N 1
ATOM 771 C CA . GLU A 1 107 ? -15.129 2.279 25.680 1.00 87.88 107 GLU A CA 1
ATOM 772 C C . GLU A 1 107 ? -14.255 2.608 26.898 1.00 87.88 107 GLU A C 1
ATOM 774 O O . GLU A 1 107 ? -14.691 2.466 28.039 1.00 87.88 107 GLU A O 1
ATOM 779 N N . MET A 1 108 ? -13.032 3.097 26.671 1.00 86.31 108 MET A N 1
ATOM 780 C CA . MET A 1 108 ? -12.088 3.455 27.736 1.00 86.31 108 MET A CA 1
ATOM 781 C C . MET A 1 108 ? -12.327 4.846 28.338 1.00 86.31 108 MET A C 1
ATOM 783 O O . MET A 1 108 ? -11.756 5.157 29.387 1.00 86.31 108 MET A O 1
ATOM 787 N N . ASN A 1 109 ? -13.121 5.688 27.671 1.00 83.75 109 ASN A N 1
ATOM 788 C CA . ASN A 1 109 ? -13.358 7.095 28.005 1.00 83.75 109 ASN A CA 1
ATOM 789 C C . ASN A 1 109 ? -12.049 7.905 28.158 1.00 83.75 109 ASN A C 1
ATOM 791 O O . ASN A 1 109 ? -11.904 8.755 29.039 1.00 83.75 109 ASN A O 1
ATOM 795 N N . LYS A 1 110 ? -11.053 7.583 27.320 1.00 78.81 110 LYS A N 1
ATOM 796 C CA . LYS A 1 110 ? -9.703 8.171 27.305 1.00 78.81 110 LYS A CA 1
ATOM 797 C C . LYS A 1 110 ? -9.231 8.344 25.867 1.00 78.81 110 LYS A C 1
ATOM 799 O O . LYS A 1 110 ? -9.478 7.478 25.037 1.00 78.81 110 LYS A O 1
ATOM 804 N N . THR A 1 111 ? -8.495 9.419 25.597 1.00 76.94 111 THR A N 1
ATOM 805 C CA . THR A 1 111 ? -7.874 9.660 24.290 1.00 76.94 111 THR A CA 1
ATOM 806 C C . THR A 1 111 ? -6.531 8.925 24.186 1.00 76.94 111 THR A C 1
ATOM 808 O O . THR A 1 111 ? -5.588 9.203 24.926 1.00 76.94 111 THR A O 1
ATOM 811 N N . VAL A 1 112 ? -6.434 7.962 23.271 1.00 74.81 112 VAL A N 1
ATOM 812 C CA . VAL A 1 112 ? -5.245 7.128 23.007 1.00 74.81 112 VAL A CA 1
ATOM 813 C C . VAL A 1 112 ? -4.757 7.212 21.554 1.00 74.81 112 VAL A C 1
ATOM 815 O O . VAL A 1 112 ? -3.573 6.969 21.310 1.00 74.81 112 VAL A O 1
ATOM 818 N N . LEU A 1 113 ? -5.586 7.653 20.603 1.00 74.31 113 LEU A N 1
ATOM 819 C CA . LEU A 1 113 ? -5.210 7.896 19.203 1.00 74.31 113 LEU A CA 1
ATOM 820 C C . LEU A 1 113 ? -3.995 8.838 19.060 1.00 74.31 113 LEU A C 1
ATOM 822 O O . LEU A 1 113 ? -3.100 8.519 18.272 1.00 74.31 113 LEU A O 1
ATOM 826 N N . PRO A 1 114 ? -3.860 9.939 19.836 1.00 74.31 114 PRO A N 1
ATOM 827 C CA . PRO A 1 114 ? -2.664 10.782 19.772 1.00 74.31 114 PRO A CA 1
ATOM 828 C C . PRO A 1 114 ? -1.377 10.041 20.166 1.00 74.31 114 PRO A C 1
ATOM 830 O O . PRO A 1 114 ? -0.333 10.256 19.550 1.00 74.31 114 PRO A O 1
ATOM 833 N N . MET A 1 115 ? -1.441 9.131 21.147 1.00 70.31 115 MET A N 1
ATOM 834 C CA . MET A 1 115 ? -0.295 8.292 21.522 1.00 70.31 115 MET A CA 1
ATOM 835 C C . MET A 1 115 ? 0.056 7.289 20.423 1.00 70.31 115 MET A C 1
ATOM 837 O O . MET A 1 115 ? 1.237 7.106 20.129 1.00 70.31 115 MET A O 1
ATOM 841 N N . MET A 1 116 ? -0.943 6.680 19.776 1.00 70.81 116 MET A N 1
ATOM 842 C CA . MET A 1 116 ? -0.715 5.771 18.646 1.00 70.81 116 MET A CA 1
ATOM 843 C C . MET A 1 116 ? -0.008 6.490 17.491 1.00 70.81 116 MET A C 1
ATOM 845 O O . MET A 1 116 ? 1.010 6.011 16.991 1.00 70.81 116 MET A O 1
ATOM 849 N N . HIS A 1 117 ? -0.472 7.686 17.115 1.00 76.75 117 HIS A N 1
ATOM 850 C CA . HIS A 1 117 ? 0.203 8.519 16.115 1.00 76.75 117 HIS A CA 1
ATOM 851 C C . HIS A 1 117 ? 1.613 8.942 16.551 1.00 76.75 117 HIS A C 1
ATOM 853 O O . HIS A 1 117 ? 2.525 8.966 15.719 1.00 76.75 117 HIS A O 1
ATOM 859 N N . GLY A 1 118 ? 1.814 9.217 17.844 1.00 74.81 118 GLY A N 1
ATOM 860 C CA . GLY A 1 118 ? 3.128 9.485 18.430 1.00 74.81 118 GLY A CA 1
ATOM 861 C C . GLY A 1 118 ? 4.099 8.315 18.260 1.00 74.81 118 GLY A C 1
ATOM 862 O O . GLY A 1 118 ? 5.235 8.518 17.832 1.00 74.81 118 GLY A O 1
ATOM 863 N N . PHE A 1 119 ? 3.644 7.081 18.489 1.00 73.44 119 PHE A N 1
ATOM 864 C CA . PHE A 1 119 ? 4.462 5.881 18.299 1.00 73.44 119 PHE A CA 1
ATOM 865 C C . PHE A 1 119 ? 4.825 5.658 16.825 1.00 73.44 119 PHE A C 1
ATOM 867 O O . PHE A 1 119 ? 5.963 5.319 16.508 1.00 73.44 119 PHE A O 1
ATOM 874 N N . ILE A 1 120 ? 3.894 5.927 15.903 1.00 72.62 120 ILE A N 1
ATOM 875 C CA . ILE A 1 120 ? 4.167 5.870 14.459 1.00 72.62 120 ILE A CA 1
ATOM 876 C C . ILE A 1 120 ? 5.193 6.945 14.061 1.00 72.62 120 ILE A C 1
ATOM 878 O O . ILE A 1 120 ? 6.104 6.675 13.276 1.00 72.62 120 ILE A O 1
ATOM 882 N N . ALA A 1 121 ? 5.076 8.166 14.591 1.00 73.75 121 ALA A N 1
ATOM 883 C CA . ALA A 1 121 ? 6.043 9.234 14.347 1.00 73.75 121 ALA A CA 1
ATOM 884 C C . ALA A 1 121 ? 7.438 8.878 14.885 1.00 73.75 121 ALA A C 1
ATOM 886 O O . ALA A 1 121 ? 8.428 9.051 14.176 1.00 73.75 121 ALA A O 1
ATOM 887 N N . TRP A 1 122 ? 7.510 8.306 16.085 1.00 75.44 122 TRP A N 1
ATOM 888 C CA . TRP A 1 122 ? 8.754 7.831 16.681 1.00 75.44 122 TRP A CA 1
ATOM 889 C C . TRP A 1 122 ? 9.380 6.676 15.891 1.00 75.44 122 TRP A C 1
ATOM 891 O O . TRP A 1 122 ? 10.566 6.725 15.579 1.00 75.44 122 TRP A O 1
ATOM 901 N N . ALA A 1 123 ? 8.589 5.685 15.471 1.00 67.81 123 ALA A N 1
ATOM 902 C CA . ALA A 1 123 ? 9.064 4.591 14.625 1.00 67.81 123 ALA A CA 1
ATOM 903 C C . ALA A 1 123 ? 9.597 5.100 13.271 1.00 67.81 123 ALA A C 1
ATOM 905 O O . ALA A 1 123 ? 10.616 4.616 12.774 1.00 67.81 123 ALA A O 1
ATOM 906 N N . ARG A 1 124 ? 8.950 6.117 12.677 1.00 66.19 124 ARG A N 1
ATOM 907 C CA . ARG A 1 124 ? 9.457 6.7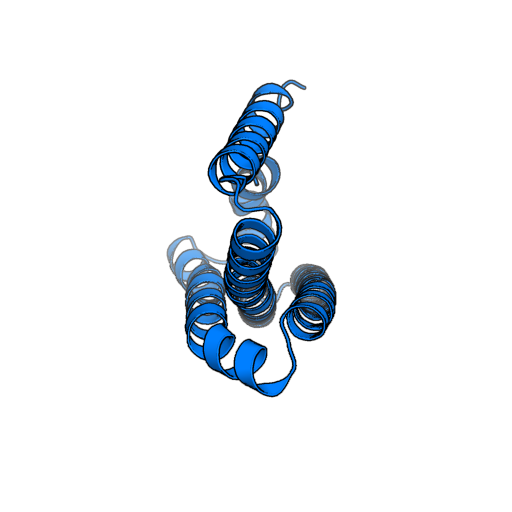93 11.469 1.00 66.19 124 ARG A CA 1
ATOM 908 C C . ARG A 1 124 ? 10.793 7.488 11.718 1.00 66.19 124 ARG A C 1
ATOM 910 O O . ARG A 1 124 ? 11.689 7.350 10.889 1.00 66.19 124 ARG A O 1
ATOM 917 N N . TRP A 1 125 ? 10.924 8.195 12.838 1.00 72.69 125 TRP A N 1
ATOM 918 C CA . TRP A 1 125 ? 12.170 8.849 13.236 1.00 72.69 125 TRP A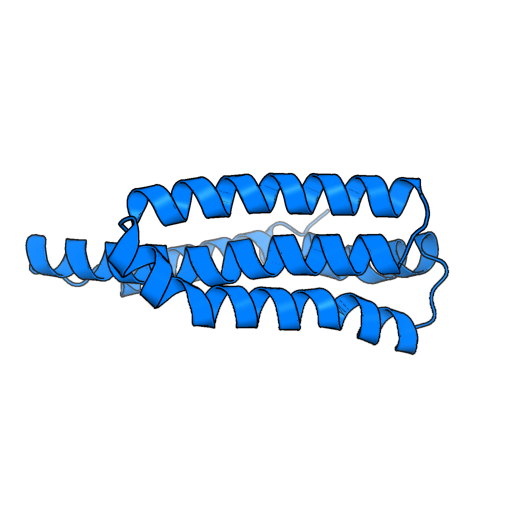 CA 1
ATOM 919 C C . TRP A 1 125 ? 13.290 7.826 13.454 1.00 72.69 125 TRP A C 1
ATOM 921 O O . TRP A 1 125 ? 14.369 7.969 12.887 1.00 72.69 125 TRP A O 1
ATOM 931 N N . GLN A 1 126 ? 13.017 6.726 14.163 1.00 65.31 126 GLN A N 1
ATOM 932 C CA . GLN A 1 126 ? 13.983 5.641 14.340 1.00 65.31 126 GLN A CA 1
ATOM 933 C C . GLN A 1 126 ? 14.449 5.054 13.010 1.00 65.31 126 GLN A C 1
ATOM 935 O O . GLN A 1 126 ? 15.644 4.885 12.824 1.00 65.31 126 GLN A O 1
ATOM 940 N N . ALA A 1 127 ? 13.541 4.804 12.064 1.00 62.28 127 ALA A N 1
ATOM 941 C CA . ALA A 1 127 ? 13.905 4.273 10.751 1.00 62.28 127 ALA A CA 1
ATOM 942 C C . ALA A 1 127 ? 14.761 5.237 9.904 1.00 62.28 127 ALA A C 1
ATOM 944 O O . ALA A 1 127 ? 15.435 4.794 8.975 1.00 62.28 127 ALA A O 1
ATOM 945 N N . GLN A 1 128 ? 14.708 6.545 10.176 1.00 60.31 128 GLN A N 1
ATOM 946 C CA . GLN A 1 128 ? 15.588 7.543 9.556 1.00 60.31 128 GLN A CA 1
ATOM 947 C C . GLN A 1 128 ? 16.958 7.576 10.242 1.00 60.31 128 GLN A C 1
ATOM 949 O O . GLN A 1 128 ? 17.978 7.659 9.565 1.00 60.31 128 GLN A O 1
ATOM 954 N N . VAL A 1 129 ? 16.985 7.468 11.572 1.00 69.12 129 VAL A N 1
ATOM 955 C CA . VAL A 1 129 ? 18.218 7.496 12.374 1.00 69.12 129 VAL A CA 1
ATOM 956 C C . VAL A 1 129 ? 18.993 6.176 12.288 1.00 69.12 129 VAL A C 1
ATOM 958 O O . VAL A 1 129 ? 20.216 6.187 12.323 1.00 69.12 129 VAL A O 1
ATOM 961 N N . SER A 1 130 ? 18.323 5.038 12.100 1.00 64.19 130 SER A N 1
ATOM 962 C CA . SER A 1 130 ? 18.955 3.723 11.923 1.00 64.19 130 SER A CA 1
ATOM 963 C C . SER A 1 130 ? 19.486 3.479 10.504 1.00 64.19 130 SER A C 1
ATOM 965 O O . SER A 1 130 ? 19.991 2.398 10.230 1.00 64.19 130 SER A O 1
ATOM 967 N N . GLY A 1 131 ? 19.358 4.446 9.588 1.00 49.75 131 GLY A N 1
ATOM 968 C CA . GLY A 1 131 ? 19.946 4.413 8.242 1.00 49.75 131 GLY A CA 1
ATOM 969 C C . GLY A 1 131 ? 21.456 4.685 8.205 1.00 49.75 131 GLY A C 1
ATOM 970 O O . GLY A 1 131 ? 21.984 4.997 7.141 1.00 49.75 131 GLY A O 1
ATOM 971 N N . TRP A 1 132 ? 22.137 4.604 9.351 1.00 39.38 132 TRP A N 1
ATOM 972 C CA . TRP A 1 132 ? 23.591 4.636 9.449 1.00 39.38 132 TRP A CA 1
ATOM 973 C C . TRP A 1 132 ? 24.153 3.213 9.349 1.00 39.38 132 TRP A C 1
ATOM 975 O O . TRP A 1 132 ? 24.022 2.437 10.295 1.00 39.38 132 TRP A O 1
ATOM 985 N N . HIS A 1 133 ? 24.743 2.951 8.176 1.00 38.12 133 HIS A N 1
ATOM 986 C CA . HIS A 1 133 ? 25.756 1.965 7.756 1.00 38.12 133 HIS A CA 1
ATOM 987 C C . HIS A 1 133 ? 25.393 1.334 6.409 1.00 38.12 133 HIS A C 1
ATOM 989 O O . HIS A 1 133 ? 24.400 0.576 6.336 1.00 38.12 133 HIS A O 1
#

InterPro domains:
  IPR036259 MFS transporter superfamily [G3DSA:1.20.1250.20] (3-123)
  IPR036259 MFS transporter superfamily [SSF103473] (8-97)
  IPR051788 Major Facilitator Superfamily Transporter [PTHR23514] (1-120)

Radius of gyration: 17.05 Å; chains: 1; bounding box: 46×22×46 Å